Protein AF-A0A970CZ51-F1 (afdb_monomer)

Secondary structure (DSSP, 8-state):
-EEEEEEEE-SSTTHHHHHHHHHHHHHHS-TTTEEEEEEEE-TT-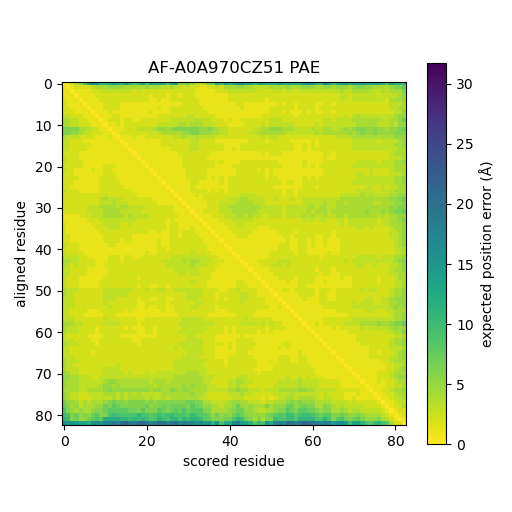-EEEE-S-THHHHTSTHHHHHHHHHHH-HHHH------

pLDDT: mean 95.73, std 5.13, range [66.44, 98.56]

Solvent-accessible surface area (backbone atoms only — not comparable to full-atom values): 4763 Å² total; per-residue (Å²): 118,46,80,43,78,46,74,30,39,28,69,53,97,53,20,69,60,32,19,44,51,41,32,53,50,63,72,69,51,62,66,87,51,38,47,78,42,41,35,40,27,38,70,88,59,50,77,37,52,45,89,73,66,58,70,31,38,57,73,57,54,39,58,62,53,28,53,51,47,29,73,75,38,49,88,78,35,63,82,83,86,86,129

Radius of gyration: 12.44 Å; Cα contacts (8 Å, |Δi|>4): 126; chains: 1; bounding box: 27×30×32 Å

Nearest PDB structures (foldseek):
  4fu0-assembly1_B  TM=9.688E-01  e=7.602E-08  Enterococcus faecalis
  7u9k-assembly1_A  TM=9.111E-01  e=5.153E-05  Staphylococcus aureus subsp. aureus NCTC 8325
  3n8d-assembly1_A  TM=9.095E-01  e=1.009E-04  Staphylococcus aureus
  3q1k-assembly1_B  TM=7.228E-01  e=1.644E-05  Salmonella enterica subsp. enterica serovar Typhimurium
  3k3p-assembly1_B  TM=9.388E-01  e=5.792E-04  Streptococcus mutans

Foldseek 3Di:
DAEAEQEAAELDPCRLVRLVVSLVVVVPDDPVVYDYWYWYAYNVRDIWTFDDDSVCSNVVVSVVVRVVVCVVPVPPIPDDDDD

Structure (mmCIF, N/CA/C/O backbone):
data_AF-A0A970CZ51-F1
#
_entry.id   AF-A0A970CZ51-F1
#
loop_
_atom_site.group_PDB
_atom_site.id
_atom_site.type_symbol
_atom_site.label_atom_id
_atom_site.label_alt_id
_atom_site.label_comp_id
_atom_site.label_asym_id
_atom_site.label_entity_id
_atom_site.label_seq_id
_atom_site.pdbx_PDB_ins_code
_atom_site.Cartn_x
_atom_site.Cartn_y
_atom_site.Cartn_z
_atom_site.occupancy
_atom_site.B_iso_or_equiv
_atom_site.auth_seq_id
_atom_site.auth_comp_id
_atom_site.auth_asym_id
_atom_site.auth_atom_id
_atom_site.pdbx_PDB_model_num
ATOM 1 N N . MET A 1 1 ? -13.796 -3.893 15.348 1.00 83.38 1 MET A N 1
ATOM 2 C CA . MET A 1 1 ? -12.909 -3.296 14.331 1.00 83.38 1 MET A CA 1
ATOM 3 C C . MET A 1 1 ? -12.913 -4.222 13.129 1.00 83.38 1 MET A C 1
ATOM 5 O O . MET A 1 1 ? -12.850 -5.429 13.329 1.00 83.38 1 MET A O 1
ATOM 9 N N . ILE A 1 2 ? -13.108 -3.687 11.926 1.00 96.00 2 ILE A N 1
ATOM 10 C CA . ILE A 1 2 ? -13.190 -4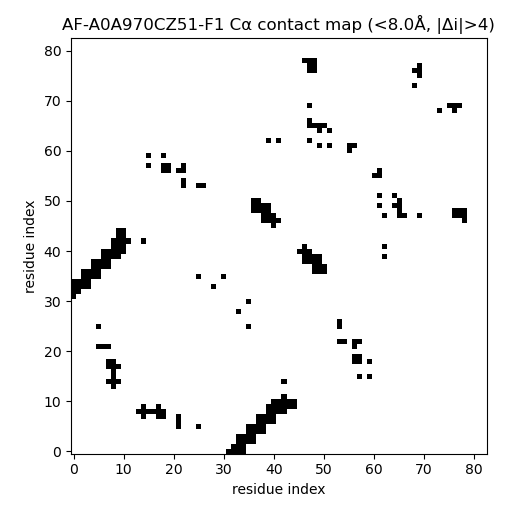.467 10.681 1.00 96.00 2 ILE A CA 1
ATOM 11 C C . ILE A 1 2 ? -11.838 -4.367 9.974 1.00 96.00 2 ILE A C 1
ATOM 13 O O . ILE A 1 2 ? -11.295 -3.270 9.868 1.00 96.00 2 ILE A O 1
ATOM 17 N N . ARG A 1 3 ? -11.298 -5.484 9.480 1.00 96.06 3 ARG A N 1
ATOM 18 C CA . ARG A 1 3 ? -10.076 -5.460 8.665 1.00 96.06 3 ARG A CA 1
ATOM 19 C C . ARG A 1 3 ? -10.444 -5.121 7.225 1.00 96.06 3 ARG A C 1
ATOM 21 O O . ARG A 1 3 ? -11.259 -5.818 6.625 1.00 96.06 3 ARG A O 1
ATOM 28 N N . LEU A 1 4 ? -9.871 -4.046 6.696 1.00 97.06 4 LEU A N 1
ATOM 29 C CA . LEU A 1 4 ? -10.139 -3.545 5.351 1.00 97.06 4 LEU A CA 1
ATOM 30 C C . LEU A 1 4 ? -8.873 -3.671 4.503 1.00 97.06 4 LEU A C 1
ATOM 32 O O . LEU A 1 4 ? -7.913 -2.930 4.704 1.00 97.06 4 LEU A O 1
ATOM 36 N N . GLY A 1 5 ? -8.880 -4.618 3.565 1.00 96.56 5 GLY A N 1
ATOM 37 C CA . GLY A 1 5 ? -7.812 -4.770 2.580 1.00 96.56 5 GLY A CA 1
ATOM 38 C C . GLY A 1 5 ? -7.901 -3.689 1.506 1.00 96.56 5 GLY A C 1
ATOM 39 O O . GLY A 1 5 ? -8.923 -3.584 0.832 1.00 96.56 5 GLY A O 1
ATOM 40 N N . VAL A 1 6 ? -6.838 -2.908 1.335 1.00 97.88 6 VAL A N 1
ATOM 41 C CA . VAL A 1 6 ? -6.703 -1.924 0.256 1.00 97.88 6 VAL A CA 1
ATOM 42 C C 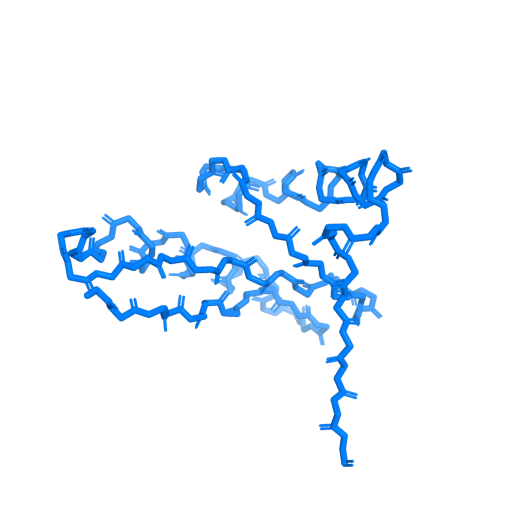. VAL A 1 6 ? -5.646 -2.431 -0.714 1.00 97.88 6 VAL A C 1
ATOM 44 O O . VAL A 1 6 ? -4.474 -2.536 -0.355 1.00 97.88 6 VAL A O 1
ATOM 47 N N . LEU A 1 7 ? -6.079 -2.763 -1.931 1.00 97.81 7 LEU A N 1
ATOM 48 C CA . LEU A 1 7 ? -5.199 -3.188 -3.016 1.00 97.81 7 LEU A CA 1
ATOM 49 C C . LEU A 1 7 ? -4.790 -1.981 -3.858 1.00 97.81 7 LEU A C 1
ATOM 51 O O . LEU A 1 7 ? -5.628 -1.127 -4.153 1.00 97.81 7 LEU A O 1
ATOM 55 N N . PHE A 1 8 ? -3.524 -1.930 -4.267 1.00 98.31 8 PHE A N 1
ATOM 56 C CA . PHE A 1 8 ? -2.990 -0.808 -5.038 1.00 98.31 8 PHE A CA 1
ATOM 57 C C . PHE A 1 8 ? -1.846 -1.207 -5.977 1.00 98.31 8 PHE A C 1
ATOM 59 O O . PHE A 1 8 ? -1.242 -2.271 -5.834 1.00 98.31 8 PHE A O 1
ATOM 66 N N . GLY A 1 9 ? -1.552 -0.341 -6.947 1.00 98.00 9 GLY A N 1
ATOM 67 C CA . GLY A 1 9 ? -0.539 -0.562 -7.976 1.00 98.00 9 GLY A CA 1
ATOM 68 C C . GLY A 1 9 ? -1.070 -1.419 -9.126 1.00 98.00 9 GLY A C 1
ATOM 69 O O . GLY A 1 9 ? -2.087 -1.105 -9.742 1.00 98.00 9 GLY A O 1
ATOM 70 N N . GLY A 1 10 ? -0.365 -2.504 -9.433 1.00 97.50 10 GLY A N 1
ATOM 71 C CA . GLY A 1 10 ? -0.720 -3.472 -10.466 1.00 97.50 10 GLY A CA 1
ATOM 72 C C . GLY A 1 10 ? 0.097 -3.349 -11.749 1.00 97.50 10 GLY A C 1
ATOM 73 O O . GLY A 1 10 ? 0.775 -2.351 -12.009 1.00 97.50 10 GLY A O 1
ATOM 74 N N . ARG A 1 11 ? -0.007 -4.383 -12.590 1.00 97.12 11 ARG A N 1
ATOM 75 C CA . ARG A 1 11 ? 0.621 -4.454 -13.917 1.00 97.12 11 ARG A CA 1
ATOM 76 C C . ARG A 1 11 ? -0.208 -3.692 -14.956 1.00 97.12 11 ARG A C 1
ATOM 78 O O . ARG A 1 11 ? -0.846 -4.291 -15.820 1.00 97.12 11 ARG A O 1
ATOM 85 N N . SER A 1 12 ? -0.221 -2.367 -14.835 1.00 96.06 12 SER A N 1
ATOM 86 C CA . SER A 1 12 ? -0.958 -1.438 -15.702 1.00 96.06 12 SER A CA 1
ATOM 87 C C . SER A 1 12 ? -0.143 -0.169 -15.993 1.00 96.06 12 SER A C 1
ATOM 89 O O . SER A 1 12 ? 0.768 0.192 -15.245 1.00 96.06 12 SER A O 1
ATOM 91 N N . GLY A 1 13 ? -0.496 0.541 -17.070 1.00 95.94 13 GLY A N 1
ATOM 92 C CA . GLY A 1 13 ? -0.033 1.913 -17.313 1.00 95.94 13 GLY A CA 1
ATOM 93 C C . GLY A 1 13 ? -0.553 2.918 -16.276 1.00 95.94 13 GLY A C 1
ATOM 94 O O . GLY A 1 13 ? 0.016 3.990 -16.135 1.00 95.94 13 GLY A O 1
ATOM 95 N N . GLU A 1 14 ? -1.585 2.549 -15.514 1.00 97.31 14 GLU A N 1
ATOM 96 C CA . GLU A 1 14 ? -2.189 3.363 -14.450 1.00 97.31 14 GLU A CA 1
ATOM 97 C C . GLU A 1 14 ? -1.608 3.066 -13.057 1.0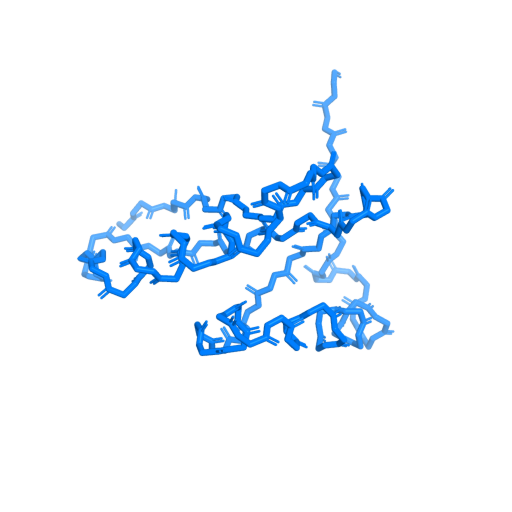0 97.31 14 GLU A C 1
ATOM 99 O O . GLU A 1 14 ? -2.194 3.457 -12.050 1.00 97.31 14 GLU A O 1
ATOM 104 N N . HIS A 1 15 ? -0.475 2.359 -12.978 1.00 97.94 15 HIS A N 1
ATOM 105 C CA . HIS A 1 15 ? 0.142 1.945 -11.715 1.00 97.94 15 HIS A CA 1
ATOM 106 C C . HIS A 1 15 ? 0.271 3.108 -10.716 1.00 97.94 15 HIS A C 1
ATOM 108 O O . HIS A 1 15 ? -0.265 3.022 -9.617 1.00 97.94 15 HIS A O 1
ATOM 114 N N . GLU A 1 16 ? 0.889 4.224 -11.110 1.00 98.00 16 GLU A N 1
ATOM 115 C CA . GLU A 1 16 ? 1.089 5.405 -10.255 1.00 98.00 16 GLU A CA 1
ATOM 116 C C . GLU A 1 16 ? -0.235 6.053 -9.843 1.00 98.00 16 GLU A C 1
ATOM 118 O O . GLU A 1 16 ? -0.387 6.493 -8.705 1.00 98.00 16 GLU A O 1
ATOM 123 N N . ILE A 1 17 ? -1.225 6.065 -10.740 1.00 98.00 17 ILE A N 1
ATOM 124 C CA . ILE A 1 17 ? -2.565 6.585 -10.440 1.00 98.00 17 ILE A CA 1
ATOM 125 C C . ILE A 1 17 ? -3.239 5.721 -9.370 1.00 98.00 17 ILE A C 1
ATOM 127 O O . ILE A 1 17 ? -3.878 6.252 -8.457 1.00 98.00 17 ILE A O 1
ATOM 131 N N . SER A 1 18 ? -3.060 4.398 -9.433 1.00 98.50 18 SER A N 1
ATOM 132 C CA . SER A 1 18 ? -3.537 3.477 -8.402 1.00 98.50 18 SER A CA 1
ATOM 133 C C . SER A 1 18 ? -2.861 3.732 -7.051 1.00 98.50 18 SER A C 1
ATOM 135 O O . SER A 1 18 ? -3.560 3.769 -6.037 1.00 98.50 18 SER A O 1
ATOM 137 N N . LEU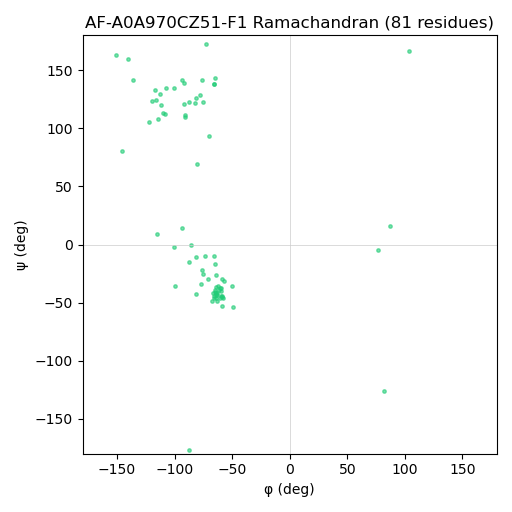 A 1 19 ? -1.545 3.987 -7.030 1.00 98.56 19 LEU A N 1
ATOM 138 C CA . LEU A 1 19 ? -0.817 4.331 -5.801 1.00 98.56 19 LEU A CA 1
ATOM 139 C C . LEU A 1 19 ? -1.400 5.589 -5.136 1.00 98.56 19 LEU A C 1
ATOM 141 O O . LEU A 1 19 ? -1.796 5.554 -3.971 1.00 98.56 19 LEU A O 1
ATOM 145 N N . MET A 1 20 ? -1.529 6.681 -5.900 1.00 98.44 20 MET A N 1
ATOM 146 C CA . MET A 1 20 ? -2.079 7.953 -5.410 1.00 98.44 20 MET A CA 1
ATOM 147 C C . MET A 1 20 ? -3.532 7.820 -4.930 1.00 98.44 20 MET A C 1
ATOM 149 O O . MET A 1 20 ? -3.929 8.409 -3.919 1.00 98.44 20 MET A O 1
ATOM 153 N N . SER A 1 21 ? -4.335 7.028 -5.646 1.00 98.12 21 SER A N 1
ATOM 154 C CA . SER A 1 21 ? -5.735 6.775 -5.295 1.00 98.12 21 SER A CA 1
ATOM 155 C C . SER A 1 21 ? -5.848 6.008 -3.979 1.00 98.12 21 SER A C 1
ATOM 157 O O . SER A 1 21 ? -6.622 6.391 -3.101 1.00 98.12 21 SER A O 1
ATOM 159 N N . ALA A 1 22 ? -5.050 4.952 -3.811 1.00 98.31 22 ALA A N 1
ATOM 160 C CA . ALA A 1 22 ? -5.028 4.166 -2.587 1.00 98.31 22 ALA A CA 1
ATOM 161 C C . ALA A 1 22 ? -4.558 4.990 -1.390 1.00 98.31 22 ALA A C 1
ATOM 163 O O . ALA A 1 22 ? -5.197 4.947 -0.341 1.00 98.31 22 ALA A O 1
ATOM 164 N N . ALA A 1 23 ? -3.510 5.797 -1.558 1.00 98.25 23 ALA A N 1
ATOM 165 C CA . ALA A 1 23 ? -3.028 6.686 -0.512 1.00 98.25 23 ALA A CA 1
ATOM 166 C C . ALA A 1 23 ? -4.111 7.664 -0.029 1.00 98.25 23 ALA A C 1
ATOM 168 O O . ALA A 1 23 ? -4.366 7.772 1.173 1.00 98.25 23 ALA A O 1
ATOM 169 N N . SER A 1 24 ? -4.834 8.294 -0.962 1.00 98.25 24 SER A N 1
ATOM 170 C CA . SER A 1 24 ? -5.967 9.170 -0.629 1.00 98.25 24 SER A CA 1
ATOM 171 C C . SER A 1 24 ? -7.054 8.436 0.162 1.00 98.25 24 SER A C 1
ATOM 173 O O . SER A 1 24 ? -7.545 8.953 1.165 1.00 98.25 24 SER A O 1
ATOM 175 N N . VAL A 1 25 ? -7.409 7.214 -0.251 1.00 97.94 25 VAL A N 1
ATOM 176 C CA . VAL A 1 25 ? -8.405 6.385 0.445 1.00 97.94 25 VAL A CA 1
ATOM 177 C C . VAL A 1 25 ? -7.937 6.030 1.858 1.00 97.94 25 VAL A C 1
ATOM 179 O O . VAL A 1 25 ? -8.681 6.235 2.814 1.00 97.94 25 VAL A O 1
ATOM 182 N N . ILE A 1 26 ? -6.700 5.552 2.014 1.00 97.81 26 ILE A N 1
ATOM 183 C CA . ILE A 1 26 ? -6.114 5.161 3.307 1.00 97.81 26 ILE A CA 1
ATOM 184 C C . ILE A 1 26 ? -6.074 6.348 4.275 1.00 97.81 26 ILE A C 1
ATOM 186 O O . ILE A 1 26 ? -6.393 6.196 5.457 1.00 97.81 26 ILE A O 1
ATOM 190 N N . ASN A 1 27 ? -5.737 7.538 3.776 1.00 97.38 27 ASN A N 1
ATOM 191 C CA . ASN A 1 27 ? -5.682 8.757 4.579 1.00 97.38 27 ASN A CA 1
ATOM 192 C C . ASN A 1 27 ? -7.073 9.263 4.996 1.00 97.38 27 ASN A C 1
ATOM 194 O O . ASN A 1 27 ? -7.205 9.853 6.068 1.00 97.38 27 ASN A O 1
ATOM 198 N N . ALA A 1 28 ? -8.111 9.004 4.195 1.00 97.88 28 ALA A N 1
ATOM 199 C CA . ALA A 1 28 ? -9.487 9.413 4.482 1.00 97.88 28 ALA A CA 1
ATOM 200 C C . ALA A 1 28 ? -10.286 8.405 5.334 1.00 97.88 28 ALA A C 1
ATOM 202 O O . ALA A 1 28 ? -11.352 8.745 5.851 1.00 97.88 28 ALA A O 1
ATOM 203 N N . ILE A 1 29 ? -9.812 7.162 5.473 1.00 96.50 29 ILE A N 1
ATOM 204 C CA . ILE A 1 29 ? -10.513 6.104 6.211 1.00 96.50 29 ILE A CA 1
ATOM 205 C C . ILE A 1 29 ? -10.617 6.423 7.713 1.00 96.50 29 ILE A C 1
ATOM 207 O O . ILE A 1 29 ? -9.660 6.829 8.371 1.00 96.50 29 ILE A O 1
ATOM 211 N N . ASP A 1 30 ? -11.790 6.141 8.285 1.00 97.25 30 ASP A N 1
ATOM 212 C CA . ASP A 1 30 ? -12.041 6.188 9.727 1.00 97.25 30 ASP A CA 1
ATOM 213 C C . ASP A 1 30 ? -11.313 5.039 10.453 1.00 97.25 30 ASP A C 1
ATOM 215 O O . ASP A 1 30 ? -11.828 3.924 10.598 1.00 97.25 30 ASP A O 1
ATOM 219 N N . LYS A 1 31 ? -10.103 5.332 10.942 1.00 94.56 31 LYS A N 1
ATOM 220 C CA . LYS A 1 31 ? -9.229 4.379 11.651 1.00 94.56 31 LYS A CA 1
ATOM 221 C C . LYS A 1 31 ? -9.793 3.903 12.999 1.00 94.56 31 LYS A C 1
ATOM 223 O O . LYS A 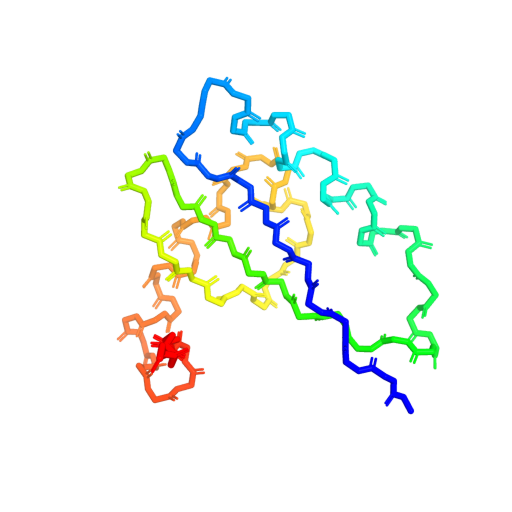1 31 ? -9.264 2.958 13.574 1.00 94.56 31 LYS A O 1
ATOM 228 N N . SER A 1 32 ? -10.875 4.505 13.511 1.00 96.56 32 SER A N 1
ATOM 229 C CA . SER A 1 32 ? -11.569 3.979 14.699 1.00 96.56 32 SER A CA 1
ATOM 230 C C . SER A 1 32 ? -12.410 2.737 14.378 1.00 96.56 32 SER A C 1
ATOM 232 O O . SER A 1 32 ? -12.652 1.894 15.245 1.00 96.56 32 SER A O 1
ATOM 234 N N . LYS A 1 33 ? -12.836 2.597 13.116 1.00 97.31 33 LYS A N 1
ATOM 235 C CA . LYS A 1 33 ? -13.670 1.487 12.638 1.00 97.31 33 LYS A CA 1
ATOM 236 C C . LYS A 1 33 ? -12.858 0.418 11.925 1.00 97.31 33 LYS A C 1
ATOM 238 O O . LYS A 1 33 ? -13.180 -0.769 12.066 1.00 97.31 33 LYS A O 1
ATOM 243 N N . TYR A 1 34 ? -11.826 0.835 11.194 1.00 97.75 34 TYR A N 1
ATOM 244 C CA . TYR A 1 34 ? -11.081 -0.026 10.286 1.00 97.75 34 TYR A CA 1
ATOM 245 C C . TYR A 1 34 ? -9.613 -0.187 10.676 1.00 97.75 34 TYR A C 1
ATOM 247 O O . TYR A 1 34 ? -8.905 0.791 10.899 1.00 97.75 34 TYR A O 1
ATOM 255 N N . GLU A 1 35 ? -9.158 -1.437 10.664 1.00 96.69 35 GLU A N 1
ATOM 256 C CA . GLU A 1 35 ? -7.742 -1.792 10.580 1.00 96.69 35 GLU A CA 1
ATOM 257 C C . GLU A 1 35 ? -7.403 -1.954 9.094 1.00 96.69 35 GLU A C 1
ATOM 259 O O . GLU A 1 35 ? -7.895 -2.874 8.436 1.00 96.69 35 GLU A O 1
ATOM 264 N N . VAL A 1 36 ? -6.620 -1.029 8.543 1.00 96.75 36 VAL A N 1
ATOM 265 C CA . VAL A 1 36 ? -6.267 -1.032 7.119 1.00 96.75 36 VAL A CA 1
ATOM 266 C C . VAL A 1 36 ? -5.118 -2.006 6.872 1.00 96.75 36 VAL A C 1
ATOM 268 O O . VAL A 1 36 ? -4.059 -1.887 7.482 1.00 96.75 36 VAL A O 1
ATOM 271 N N . VAL A 1 37 ? -5.319 -2.937 5.941 1.00 96.75 37 VAL A N 1
ATOM 272 C CA . VAL A 1 37 ? -4.295 -3.870 5.461 1.00 96.75 37 VAL A CA 1
ATOM 273 C C . VAL A 1 37 ? -3.912 -3.456 4.046 1.00 96.75 37 VAL A C 1
ATOM 275 O O . VAL A 1 37 ? -4.729 -3.548 3.132 1.00 96.75 37 VAL A O 1
ATOM 278 N N . GLN A 1 38 ? -2.687 -2.972 3.862 1.00 97.88 38 GLN A N 1
ATOM 279 C CA . GLN A 1 38 ? -2.222 -2.433 2.582 1.00 97.88 38 GLN A CA 1
ATOM 280 C C . GLN A 1 38 ? -1.564 -3.563 1.773 1.00 97.88 38 GLN A C 1
ATOM 282 O O . GLN A 1 38 ? -0.608 -4.186 2.240 1.00 97.88 38 GLN A O 1
ATOM 287 N N . ILE A 1 39 ? -2.083 -3.849 0.577 1.00 97.69 39 ILE A N 1
ATOM 288 C CA . ILE A 1 39 ? -1.607 -4.929 -0.299 1.00 97.69 39 ILE A CA 1
ATOM 289 C C . ILE A 1 39 ? -1.198 -4.319 -1.639 1.00 97.69 39 ILE A C 1
ATOM 291 O O . ILE A 1 39 ? -2.043 -3.933 -2.447 1.00 97.69 39 ILE A O 1
ATOM 295 N N . GLY A 1 40 ? 0.106 -4.218 -1.866 1.00 97.62 40 GLY A N 1
ATOM 296 C CA . GLY A 1 40 ? 0.654 -3.628 -3.080 1.00 97.62 40 GLY A CA 1
ATOM 297 C C . GLY A 1 40 ? 0.945 -4.684 -4.138 1.00 97.62 40 GLY A C 1
ATOM 298 O O . GLY A 1 40 ? 1.421 -5.776 -3.825 1.00 97.62 40 GLY A O 1
ATOM 299 N N . ILE A 1 41 ? 0.682 -4.345 -5.397 1.00 97.69 41 ILE A N 1
ATOM 300 C CA . ILE A 1 41 ? 1.030 -5.160 -6.561 1.00 97.69 41 ILE A CA 1
ATOM 301 C C . ILE A 1 41 ? 2.038 -4.372 -7.398 1.00 97.69 41 ILE A C 1
ATOM 303 O O . ILE A 1 41 ? 1.761 -3.239 -7.796 1.00 97.69 41 ILE A O 1
ATOM 307 N N . THR A 1 42 ? 3.207 -4.942 -7.675 1.00 97.19 42 THR A N 1
ATOM 308 C CA . THR A 1 42 ? 4.246 -4.271 -8.473 1.00 97.19 42 THR A CA 1
ATOM 309 C C . THR A 1 42 ? 3.868 -4.207 -9.949 1.00 97.19 42 THR A C 1
ATOM 311 O O . THR A 1 42 ? 2.891 -4.819 -10.404 1.00 97.19 42 THR A O 1
ATOM 314 N N . ARG A 1 43 ? 4.666 -3.482 -10.737 1.00 97.19 43 ARG A N 1
ATOM 315 C CA . ARG A 1 43 ? 4.519 -3.446 -12.198 1.00 97.19 43 ARG A CA 1
ATOM 316 C C . ARG A 1 43 ? 4.771 -4.811 -12.836 1.00 97.19 43 ARG A C 1
ATOM 318 O O . ARG A 1 43 ? 4.196 -5.115 -13.874 1.00 97.19 43 ARG A O 1
ATOM 325 N N . GLU A 1 44 ? 5.561 -5.656 -12.195 1.00 96.38 44 GLU A N 1
ATOM 326 C CA . GLU A 1 44 ? 5.855 -7.026 -12.613 1.00 96.38 44 GLU A CA 1
ATOM 327 C C . GLU A 1 44 ? 4.734 -7.997 -12.206 1.00 96.38 44 GLU A C 1
ATOM 329 O O . GLU A 1 44 ? 4.671 -9.120 -12.709 1.00 96.38 44 GLU A O 1
ATOM 334 N N . GLY A 1 45 ? 3.796 -7.546 -11.366 1.00 95.06 45 GLY A N 1
ATOM 335 C CA . GLY A 1 45 ? 2.688 -8.346 -10.852 1.00 95.06 45 GLY A CA 1
ATOM 336 C C . GLY A 1 45 ? 3.028 -9.133 -9.586 1.00 95.06 45 GLY A C 1
ATOM 337 O O . GLY A 1 45 ? 2.294 -10.060 -9.249 1.00 95.06 45 GLY A O 1
ATOM 338 N N . GLU A 1 46 ? 4.119 -8.792 -8.896 1.00 94.50 46 GLU A N 1
ATOM 339 C CA . GLU A 1 46 ? 4.466 -9.360 -7.592 1.00 94.50 46 GLU A CA 1
ATOM 340 C C . GLU A 1 46 ? 3.579 -8.742 -6.503 1.00 94.50 46 GLU A C 1
ATOM 342 O O . GLU A 1 46 ? 3.283 -7.550 -6.547 1.00 94.50 46 GLU A O 1
ATOM 347 N N . TRP A 1 47 ? 3.154 -9.538 -5.523 1.00 95.69 47 TRP A N 1
ATOM 348 C CA . TRP A 1 47 ? 2.250 -9.100 -4.456 1.00 95.69 47 TRP A CA 1
ATOM 349 C C . TRP A 1 47 ? 3.005 -8.977 -3.138 1.00 95.69 47 TRP A C 1
ATOM 351 O O . TRP A 1 47 ? 3.724 -9.900 -2.755 1.00 95.69 47 TRP A O 1
ATOM 361 N N . TYR A 1 48 ? 2.784 -7.882 -2.413 1.00 97.00 48 TYR A N 1
ATOM 362 C CA . TYR A 1 48 ? 3.411 -7.649 -1.116 1.00 97.00 48 TYR A CA 1
ATOM 363 C C . TYR A 1 48 ? 2.432 -7.101 -0.082 1.00 97.00 48 TYR A C 1
ATOM 365 O O . TYR A 1 48 ? 1.607 -6.232 -0.371 1.00 97.00 48 TYR A O 1
ATOM 373 N N . LEU A 1 49 ? 2.580 -7.575 1.155 1.00 97.19 49 LEU A N 1
ATOM 374 C CA . LEU A 1 49 ? 1.999 -6.926 2.322 1.00 97.19 49 LEU A CA 1
ATOM 375 C C . LEU A 1 49 ? 2.860 -5.714 2.698 1.00 97.19 49 LEU A C 1
ATOM 377 O O . LEU A 1 49 ? 4.074 -5.848 2.864 1.00 97.19 49 LEU A O 1
ATOM 381 N N . TYR A 1 50 ? 2.232 -4.549 2.861 1.00 97.81 50 TYR A N 1
ATOM 382 C CA . TYR A 1 50 ? 2.908 -3.316 3.253 1.00 97.81 50 TYR A CA 1
ATOM 383 C C . TYR A 1 50 ? 2.362 -2.773 4.582 1.00 97.81 50 TYR A C 1
ATOM 385 O O . TYR A 1 50 ? 1.172 -2.510 4.738 1.00 97.81 50 TYR A O 1
ATOM 393 N N . GLU A 1 51 ? 3.247 -2.582 5.558 1.00 95.88 51 GLU A N 1
ATOM 394 C CA . GLU A 1 51 ? 2.905 -2.050 6.889 1.00 95.88 51 GLU A CA 1
ATOM 395 C C . GLU A 1 51 ? 3.562 -0.692 7.176 1.00 95.88 51 GLU A C 1
ATOM 397 O O . GLU A 1 51 ? 3.536 -0.209 8.307 1.00 95.88 51 GLU A O 1
ATOM 402 N N . GLY A 1 52 ? 4.180 -0.079 6.168 1.00 96.44 52 GLY A N 1
ATOM 403 C CA . GLY A 1 52 ? 4.812 1.223 6.318 1.00 96.44 52 GLY A CA 1
ATOM 404 C C . GLY A 1 52 ? 3.854 2.403 6.085 1.00 96.44 52 GLY A C 1
ATOM 405 O O . GLY A 1 52 ? 2.646 2.213 5.892 1.00 96.44 52 GLY A O 1
ATOM 406 N N . PRO A 1 53 ? 4.394 3.631 6.150 1.00 97.12 53 PRO A N 1
ATOM 407 C CA . PRO A 1 53 ? 3.631 4.868 6.007 1.00 97.12 53 PRO A CA 1
ATOM 408 C C . PRO A 1 53 ? 3.019 5.052 4.608 1.00 97.12 53 PRO A C 1
ATOM 410 O O . PRO A 1 53 ? 3.648 4.742 3.596 1.00 97.12 53 PRO A O 1
ATOM 413 N N . THR A 1 54 ? 1.808 5.617 4.547 1.00 97.38 54 THR A N 1
ATOM 414 C CA . THR A 1 54 ? 1.063 5.850 3.296 1.00 97.38 54 THR A CA 1
ATOM 415 C C . THR A 1 54 ? 1.847 6.704 2.293 1.00 97.38 54 THR A C 1
ATOM 417 O O . THR A 1 54 ? 1.738 6.505 1.088 1.00 97.38 54 THR A O 1
ATOM 420 N N . GLU A 1 55 ? 2.685 7.626 2.765 1.00 97.81 55 GLU A N 1
ATOM 421 C CA . GLU A 1 55 ? 3.497 8.525 1.937 1.00 97.81 55 GLU A CA 1
ATOM 422 C C . GLU A 1 55 ? 4.440 7.762 0.990 1.00 97.81 55 GLU A C 1
ATOM 424 O O . GLU A 1 55 ? 4.736 8.219 -0.111 1.00 97.81 55 GLU A O 1
ATOM 429 N N . ARG A 1 56 ? 4.877 6.563 1.390 1.00 98.38 56 ARG A N 1
ATOM 430 C CA . ARG A 1 56 ? 5.728 5.691 0.566 1.00 98.38 56 ARG A CA 1
ATOM 431 C C . ARG A 1 56 ? 4.952 4.986 -0.535 1.00 98.38 56 ARG A C 1
ATOM 433 O O . ARG A 1 56 ? 5.537 4.537 -1.519 1.00 98.38 56 ARG A O 1
ATOM 440 N N . ILE A 1 57 ? 3.635 4.859 -0.369 1.00 98.31 57 ILE A N 1
ATOM 441 C CA . ILE A 1 57 ? 2.760 4.413 -1.448 1.00 98.31 57 ILE A CA 1
ATOM 442 C C . ILE A 1 57 ? 2.751 5.495 -2.527 1.00 98.31 57 ILE A C 1
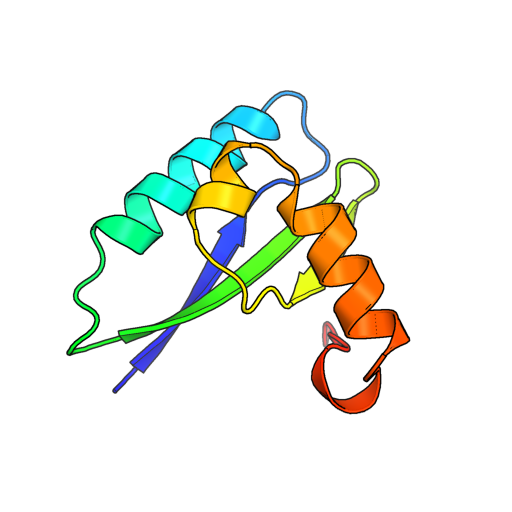ATOM 444 O O . ILE A 1 57 ? 3.005 5.179 -3.682 1.00 98.31 57 ILE A O 1
ATOM 448 N N . GLU A 1 58 ? 2.551 6.763 -2.155 1.00 96.75 58 GLU A N 1
ATOM 449 C CA . GLU A 1 58 ? 2.475 7.890 -3.099 1.00 96.75 58 GLU A CA 1
ATOM 450 C C . GLU A 1 58 ? 3.744 8.065 -3.942 1.00 96.75 58 GLU A C 1
ATOM 452 O O . GLU A 1 58 ? 3.652 8.267 -5.152 1.00 96.75 58 GLU A O 1
ATOM 457 N N . ASP A 1 59 ? 4.922 7.970 -3.320 1.00 96.19 59 ASP A N 1
ATOM 458 C CA . ASP A 1 59 ? 6.212 8.140 -4.004 1.00 96.19 59 ASP A CA 1
ATOM 459 C C . ASP A 1 59 ? 6.749 6.847 -4.660 1.00 96.19 59 ASP A C 1
ATOM 461 O O . ASP A 1 59 ? 7.812 6.859 -5.285 1.00 96.19 59 ASP A O 1
ATOM 465 N N . GLY A 1 60 ? 6.020 5.730 -4.532 1.00 97.19 60 GLY A N 1
ATOM 466 C CA . GLY A 1 60 ? 6.379 4.424 -5.091 1.00 97.19 60 GLY A CA 1
ATOM 467 C C . GLY A 1 60 ? 7.474 3.665 -4.332 1.00 97.19 60 GLY A C 1
ATOM 468 O O . GLY A 1 60 ? 7.765 2.514 -4.662 1.00 97.19 60 GLY A O 1
ATOM 469 N N . SER A 1 61 ? 8.081 4.251 -3.297 1.00 98.00 61 SER A N 1
ATOM 470 C CA . SER A 1 61 ? 9.166 3.605 -2.549 1.00 98.00 61 SER A CA 1
ATOM 471 C C . SER A 1 61 ? 8.702 2.471 -1.625 1.00 98.00 61 SER A C 1
ATOM 473 O O . SER A 1 61 ? 9.541 1.684 -1.170 1.00 98.00 61 SER A O 1
ATOM 475 N N . TRP A 1 62 ? 7.384 2.314 -1.429 1.00 98.31 62 TRP A N 1
ATOM 476 C CA . TRP A 1 62 ? 6.766 1.190 -0.716 1.00 98.31 62 TRP A CA 1
ATOM 477 C C . TRP A 1 62 ? 7.275 -0.166 -1.214 1.00 98.31 62 TRP A C 1
ATOM 479 O O . TRP A 1 62 ? 7.460 -1.075 -0.410 1.00 98.31 62 TRP A O 1
ATOM 489 N N . GLU A 1 63 ? 7.542 -0.312 -2.518 1.00 97.88 63 GLU A N 1
ATOM 490 C CA . GLU A 1 63 ? 7.933 -1.594 -3.109 1.00 97.88 63 GLU A CA 1
ATOM 491 C C . GLU A 1 63 ? 9.272 -2.077 -2.545 1.00 97.88 63 GLU A C 1
ATOM 493 O O . GLU A 1 63 ? 9.417 -3.233 -2.140 1.00 97.88 63 GLU A O 1
ATOM 498 N N . LYS A 1 64 ? 10.257 -1.176 -2.465 1.00 97.88 64 LYS A N 1
ATOM 499 C CA 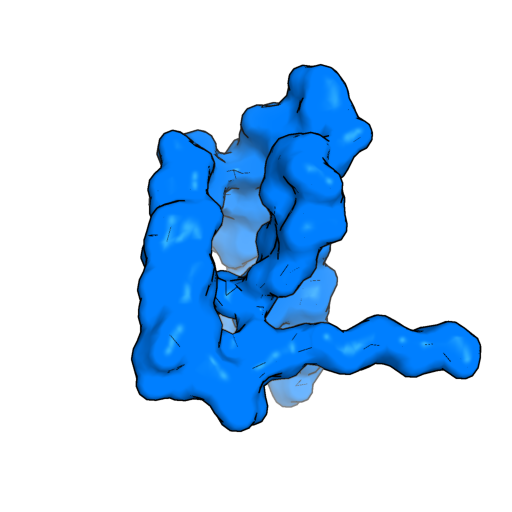. LYS A 1 64 ? 11.582 -1.494 -1.923 1.00 97.88 64 LYS A CA 1
ATOM 500 C C . LYS A 1 64 ? 11.491 -1.866 -0.445 1.00 97.88 64 LYS A C 1
ATOM 502 O O . LYS A 1 64 ? 12.154 -2.808 -0.009 1.00 97.88 64 LYS A O 1
ATOM 507 N N . GLU A 1 65 ? 10.686 -1.132 0.317 1.00 98.06 65 GLU A N 1
ATOM 508 C CA . GLU A 1 65 ? 10.470 -1.400 1.739 1.00 98.06 65 GLU A CA 1
ATOM 509 C C . GLU A 1 65 ? 9.757 -2.739 1.956 1.00 98.06 65 GLU A C 1
ATOM 511 O O . GLU A 1 65 ? 10.190 -3.533 2.790 1.00 98.06 65 GLU A O 1
ATOM 516 N N . ALA A 1 66 ? 8.722 -3.035 1.169 1.00 97.50 66 ALA A N 1
ATOM 517 C CA . ALA A 1 66 ? 7.962 -4.275 1.266 1.00 97.50 66 ALA A CA 1
ATOM 518 C C . ALA A 1 66 ? 8.809 -5.500 0.882 1.00 97.50 66 ALA A C 1
ATOM 520 O O . ALA A 1 66 ? 8.797 -6.510 1.589 1.00 97.50 66 ALA A O 1
ATOM 521 N N . LYS A 1 67 ? 9.629 -5.391 -0.174 1.00 96.94 67 LYS A N 1
ATOM 522 C CA . LYS A 1 67 ? 10.613 -6.419 -0.556 1.00 96.94 67 LYS A CA 1
ATOM 523 C C . LYS A 1 67 ? 11.618 -6.684 0.568 1.00 96.94 67 LYS A C 1
ATOM 525 O O . LYS A 1 67 ? 11.889 -7.840 0.893 1.00 96.94 67 LYS A O 1
ATOM 530 N N . ALA A 1 68 ? 12.143 -5.629 1.194 1.00 97.50 68 ALA A N 1
ATOM 531 C CA . ALA A 1 68 ? 13.062 -5.761 2.324 1.00 97.50 68 ALA A CA 1
ATOM 532 C C . ALA A 1 68 ? 12.384 -6.391 3.554 1.00 97.50 68 ALA A C 1
ATOM 534 O O . ALA A 1 68 ? 12.977 -7.249 4.209 1.00 97.50 68 ALA A O 1
ATOM 535 N N . ALA A 1 69 ? 11.137 -6.012 3.843 1.00 97.00 69 ALA A N 1
ATOM 536 C CA . ALA A 1 69 ? 10.356 -6.564 4.945 1.00 97.00 69 ALA A CA 1
ATOM 537 C C . ALA A 1 69 ? 10.079 -8.064 4.755 1.00 97.00 69 ALA A C 1
ATOM 539 O O . ALA A 1 69 ? 10.283 -8.844 5.688 1.00 97.00 69 ALA A O 1
ATOM 540 N N . LEU A 1 70 ? 9.706 -8.482 3.539 1.00 96.69 70 LEU A N 1
ATOM 541 C CA . LEU A 1 70 ? 9.531 -9.893 3.197 1.00 96.69 70 LEU A CA 1
ATOM 542 C C . LEU A 1 70 ? 10.828 -10.685 3.363 1.00 96.69 70 LEU A C 1
ATOM 544 O O . LEU A 1 70 ? 10.810 -11.751 3.969 1.00 96.69 70 LEU A O 1
ATOM 548 N N . ALA A 1 71 ? 11.954 -10.160 2.874 1.00 96.31 71 ALA A N 1
ATOM 549 C CA . ALA A 1 71 ? 13.250 -10.817 3.026 1.00 96.31 71 ALA A CA 1
ATOM 550 C C . ALA A 1 71 ? 13.665 -10.965 4.502 1.00 96.31 71 ALA A C 1
ATOM 552 O O . ALA A 1 71 ? 14.266 -11.971 4.875 1.00 96.31 71 ALA A O 1
ATOM 553 N N . ALA A 1 72 ? 13.335 -9.981 5.343 1.00 97.44 72 ALA A N 1
ATOM 554 C CA . ALA A 1 72 ? 13.658 -9.997 6.766 1.00 97.44 72 ALA A CA 1
ATOM 555 C C . ALA A 1 72 ? 12.742 -10.918 7.591 1.00 97.44 72 ALA A C 1
ATOM 557 O O . ALA A 1 72 ? 13.197 -11.499 8.576 1.00 97.44 72 ALA A O 1
ATOM 558 N N . ASN A 1 73 ? 11.460 -11.045 7.227 1.00 96.88 73 ASN A N 1
ATOM 559 C CA . ASN A 1 73 ? 10.501 -11.901 7.930 1.00 96.88 73 ASN A CA 1
ATOM 560 C C . ASN A 1 73 ? 9.469 -12.540 6.972 1.00 96.88 73 ASN A C 1
ATOM 562 O O . ASN A 1 73 ? 8.325 -12.077 6.888 1.00 96.88 73 ASN A O 1
ATOM 566 N N . PRO A 1 74 ? 9.845 -13.628 6.276 1.00 95.38 74 PRO A N 1
ATOM 567 C CA . PRO A 1 74 ? 8.972 -14.287 5.305 1.00 95.38 74 PRO A CA 1
ATOM 568 C C . PRO A 1 74 ? 7.665 -14.826 5.903 1.00 95.38 74 PRO A C 1
ATOM 570 O O . PRO A 1 74 ? 6.614 -14.724 5.277 1.00 95.38 74 PRO A O 1
ATOM 573 N N . GLU A 1 75 ? 7.712 -15.352 7.131 1.00 94.44 75 GLU A N 1
ATOM 574 C CA . GLU A 1 75 ? 6.544 -15.904 7.839 1.00 94.44 75 GLU A CA 1
ATOM 575 C C . GLU A 1 75 ? 5.443 -14.855 8.033 1.00 94.44 75 GLU A C 1
ATOM 577 O O . GLU A 1 75 ? 4.258 -15.151 7.911 1.00 94.44 75 GLU A O 1
ATOM 582 N N . LYS A 1 76 ? 5.830 -13.602 8.302 1.00 93.56 76 LYS A N 1
ATOM 583 C CA . LYS A 1 7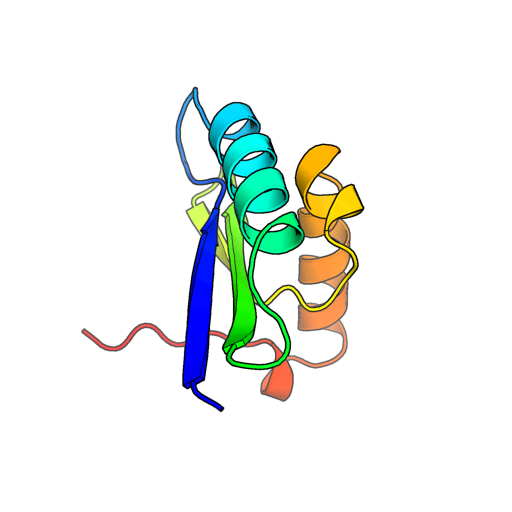6 ? 4.876 -12.512 8.526 1.00 93.56 76 LYS A CA 1
ATOM 584 C C . LYS A 1 76 ? 4.339 -11.909 7.226 1.00 93.56 76 LYS A C 1
ATOM 586 O O . LYS A 1 76 ? 3.159 -11.581 7.155 1.00 93.56 76 LYS A O 1
ATOM 591 N N . TYR A 1 77 ? 5.211 -11.692 6.243 1.00 94.19 77 TYR A N 1
ATOM 592 C CA . TYR A 1 77 ? 4.891 -10.889 5.054 1.00 94.19 77 TYR A CA 1
ATOM 593 C C . TYR A 1 77 ? 4.542 -11.716 3.814 1.00 94.19 77 TYR A C 1
ATOM 595 O O . TYR A 1 77 ? 4.224 -11.140 2.772 1.00 94.19 77 TYR A O 1
ATOM 603 N N . SER A 1 78 ? 4.597 -13.048 3.894 1.00 90.62 78 SER A N 1
ATOM 604 C CA . SER A 1 78 ? 4.148 -13.904 2.799 1.00 90.62 78 SER A CA 1
ATOM 605 C C . SER A 1 78 ? 2.637 -13.781 2.580 1.00 90.62 78 SER A C 1
ATOM 607 O O . SER A 1 78 ? 1.836 -13.738 3.513 1.00 90.62 78 SER A O 1
ATOM 609 N N . LEU A 1 79 ? 2.242 -13.727 1.309 1.00 87.12 79 LEU A N 1
ATOM 610 C CA . LEU A 1 79 ? 0.848 -13.753 0.885 1.00 87.12 79 LEU A CA 1
ATOM 611 C C . LEU A 1 79 ? 0.595 -15.062 0.143 1.00 87.12 79 LEU A C 1
ATOM 613 O O . LEU A 1 79 ? 1.325 -15.412 -0.782 1.00 87.12 79 LEU A O 1
ATOM 617 N N . SER A 1 80 ? -0.455 -15.774 0.542 1.00 84.12 80 SER A N 1
ATOM 618 C CA . SER A 1 80 ? -0.949 -16.952 -0.171 1.00 84.12 80 SER A CA 1
ATOM 619 C C . SER A 1 80 ? -2.307 -16.629 -0.775 1.00 84.12 80 SER A C 1
ATOM 621 O O . SER A 1 80 ? -3.248 -16.302 -0.053 1.00 84.12 80 SER A O 1
ATOM 623 N N . VAL A 1 81 ? -2.413 -16.717 -2.100 1.00 73.12 81 VAL A N 1
ATOM 624 C CA . VAL A 1 81 ? -3.691 -16.592 -2.808 1.00 73.12 81 VAL A CA 1
ATOM 625 C C . VAL A 1 81 ? -4.275 -17.992 -2.948 1.00 73.12 81 VAL A C 1
ATOM 627 O O . VAL A 1 81 ? -3.713 -18.832 -3.648 1.00 73.12 81 VAL A O 1
ATOM 630 N N . LEU A 1 82 ? -5.376 -18.253 -2.244 1.00 81.75 82 LEU A N 1
ATOM 631 C CA . LEU A 1 82 ? -6.116 -19.508 -2.351 1.00 81.75 82 LEU A CA 1
ATOM 632 C C . LEU A 1 82 ? -7.130 -19.377 -3.492 1.00 81.75 82 LEU A C 1
ATOM 634 O O . LEU A 1 82 ? -7.932 -18.442 -3.491 1.00 81.75 82 LEU A O 1
ATOM 638 N N . GLY A 1 83 ? -7.044 -20.281 -4.467 1.00 66.44 83 GLY A N 1
ATOM 639 C CA . GLY A 1 83 ? -7.981 -20.417 -5.585 1.00 66.44 83 GLY A CA 1
ATOM 640 C C . GLY A 1 83 ? -8.835 -21.665 -5.458 1.00 66.44 83 GLY A C 1
ATOM 641 O O . GLY A 1 83 ? -8.383 -22.614 -4.776 1.00 66.44 83 GLY A O 1
#

Sequence (83 aa):
MIRLGVLFGGRSGEHEISLMSAASVINAIDKSKYEVVQIGITREGEWYLYEGPTERIEDGSWEKEAKAALAANPEKYSLSVLG

Mean predicted aligned error: 2.6 Å